Protein AF-A0A6C0FB57-F1 (afdb_monomer)

Mean predicted aligned error: 8.89 Å

Structure (mmCIF, N/CA/C/O backbone):
data_AF-A0A6C0FB57-F1
#
_entry.id   AF-A0A6C0FB57-F1
#
loop_
_atom_site.group_PDB
_atom_site.id
_atom_site.type_symbol
_atom_site.label_atom_id
_atom_site.label_alt_id
_atom_site.label_comp_id
_atom_site.label_asym_id
_atom_site.label_entity_id
_atom_site.label_seq_id
_atom_site.pdbx_PDB_ins_code
_atom_site.Cartn_x
_atom_site.Cartn_y
_atom_site.Cartn_z
_atom_site.occupancy
_atom_site.B_iso_or_equiv
_atom_site.auth_seq_id
_atom_site.auth_comp_id
_atom_site.auth_asym_id
_atom_site.auth_atom_id
_atom_site.pdbx_PDB_model_num
ATOM 1 N N . MET A 1 1 ? -5.724 -1.214 -12.677 1.00 89.06 1 MET A N 1
ATOM 2 C CA . MET A 1 1 ? -4.497 -1.479 -11.887 1.00 89.06 1 MET A CA 1
ATOM 3 C C . MET A 1 1 ? -3.526 -0.330 -12.084 1.00 89.06 1 MET A C 1
ATOM 5 O O . MET A 1 1 ? -3.418 0.169 -13.201 1.00 89.06 1 MET A O 1
ATOM 9 N N . TYR A 1 2 ? -2.833 0.074 -11.024 1.00 88.19 2 TYR A N 1
ATOM 10 C CA . TYR A 1 2 ? -1.940 1.231 -11.022 1.00 88.19 2 TYR A CA 1
ATOM 11 C C . TYR A 1 2 ? -0.638 0.901 -10.302 1.00 88.19 2 TYR A C 1
ATOM 13 O O . TYR A 1 2 ? -0.672 0.287 -9.239 1.00 88.19 2 TYR A O 1
ATOM 21 N N . TYR A 1 3 ? 0.496 1.336 -10.845 1.00 86.25 3 TYR A N 1
ATOM 22 C CA . TYR A 1 3 ? 1.714 1.445 -10.051 1.00 86.25 3 TYR A CA 1
ATOM 23 C C . TYR A 1 3 ? 1.552 2.570 -9.034 1.00 86.25 3 TYR A C 1
ATOM 25 O O . TYR A 1 3 ? 0.962 3.606 -9.342 1.00 86.25 3 TYR A O 1
ATOM 33 N N . ILE A 1 4 ? 2.104 2.367 -7.844 1.00 85.69 4 ILE A N 1
ATOM 34 C CA . ILE A 1 4 ? 2.062 3.338 -6.750 1.00 85.69 4 ILE A CA 1
ATOM 35 C C . ILE A 1 4 ? 3.422 4.026 -6.678 1.00 85.69 4 ILE A C 1
ATOM 37 O O . ILE A 1 4 ? 4.454 3.352 -6.687 1.00 85.69 4 ILE A O 1
ATOM 41 N N . LYS A 1 5 ? 3.432 5.354 -6.613 1.00 85.31 5 LYS A N 1
ATOM 42 C CA . LYS A 1 5 ? 4.642 6.177 -6.639 1.00 85.31 5 LYS A CA 1
ATOM 43 C C . LYS A 1 5 ? 4.561 7.286 -5.600 1.00 85.31 5 LYS A C 1
ATOM 45 O O . LYS A 1 5 ? 3.495 7.826 -5.372 1.00 85.31 5 LYS A O 1
ATOM 50 N N . ILE A 1 6 ? 5.669 7.639 -4.966 1.00 83.56 6 ILE A N 1
ATOM 51 C CA . ILE A 1 6 ? 5.771 8.816 -4.107 1.00 83.56 6 ILE A CA 1
ATOM 52 C C . ILE A 1 6 ? 5.757 10.060 -4.995 1.00 83.56 6 ILE A C 1
ATOM 54 O O . ILE A 1 6 ? 6.665 10.225 -5.817 1.00 83.56 6 ILE A O 1
ATOM 58 N N . LYS A 1 7 ? 4.757 10.923 -4.790 1.00 83.94 7 LYS A N 1
ATOM 59 C CA . LYS A 1 7 ? 4.448 12.072 -5.651 1.00 83.94 7 LYS A CA 1
ATOM 60 C C . LYS A 1 7 ? 5.666 12.947 -5.967 1.00 83.94 7 LYS A C 1
ATOM 62 O O . LYS A 1 7 ? 6.011 13.134 -7.129 1.00 83.94 7 LYS A O 1
ATOM 67 N N . ASP A 1 8 ? 6.412 13.356 -4.942 1.00 82.31 8 ASP A N 1
ATOM 68 C CA . ASP A 1 8 ? 7.493 14.342 -5.115 1.00 82.31 8 ASP A CA 1
ATOM 69 C C . ASP A 1 8 ? 8.890 13.748 -5.338 1.00 82.31 8 ASP A C 1
ATOM 71 O O . ASP A 1 8 ? 9.848 14.486 -5.559 1.00 82.31 8 ASP A O 1
ATOM 75 N N . LYS A 1 9 ? 9.057 12.424 -5.233 1.00 76.19 9 LYS A N 1
ATOM 76 C CA . LYS A 1 9 ? 10.400 11.806 -5.194 1.00 76.19 9 LYS A CA 1
ATOM 77 C C . LYS A 1 9 ? 10.743 10.954 -6.411 1.00 76.19 9 LYS A C 1
ATOM 79 O O . LYS A 1 9 ? 11.855 10.448 -6.506 1.00 76.19 9 LYS A O 1
ATOM 84 N N . ASP A 1 10 ? 9.798 10.768 -7.323 1.00 73.31 10 ASP A N 1
ATOM 85 C CA . 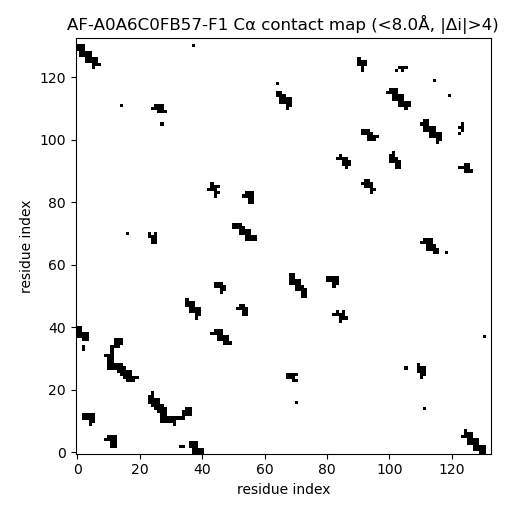ASP A 1 10 ? 9.928 9.825 -8.436 1.00 73.31 10 ASP A CA 1
ATOM 86 C C . ASP A 1 10 ? 10.169 8.360 -8.001 1.00 73.31 10 ASP A C 1
ATOM 88 O O . ASP A 1 10 ? 10.751 7.565 -8.732 1.00 73.31 10 ASP A O 1
ATOM 92 N N . LEU A 1 11 ? 9.737 7.984 -6.789 1.00 72.12 11 LEU A N 1
ATOM 93 C CA . LEU A 1 11 ? 10.040 6.673 -6.200 1.00 72.12 11 LEU A CA 1
ATOM 94 C C . LEU A 1 11 ? 8.824 5.770 -6.240 1.00 72.12 11 LEU A C 1
ATOM 96 O O . LEU A 1 11 ? 7.810 6.074 -5.619 1.00 72.12 11 LEU A O 1
ATOM 100 N N . TYR A 1 12 ? 8.917 4.636 -6.919 1.00 74.50 12 TYR A N 1
ATOM 101 C CA . TYR A 1 12 ? 7.840 3.656 -6.888 1.00 74.50 12 TYR A CA 1
ATOM 102 C C . TYR A 1 12 ? 7.817 2.890 -5.562 1.00 74.50 12 TYR A C 1
ATOM 104 O O . TYR A 1 12 ? 8.853 2.646 -4.943 1.00 74.50 12 TYR A O 1
ATOM 112 N N . LEU A 1 13 ? 6.630 2.437 -5.162 1.00 74.12 13 LEU A N 1
ATOM 113 C CA . LEU A 1 13 ? 6.478 1.469 -4.089 1.00 74.12 13 LEU A CA 1
ATOM 114 C C . LEU A 1 13 ? 7.152 0.161 -4.516 1.00 74.12 13 LEU A C 1
ATOM 116 O O . LEU A 1 13 ? 6.619 -0.602 -5.325 1.00 74.12 13 LEU A O 1
ATOM 120 N N . ASN A 1 14 ? 8.327 -0.106 -3.958 1.00 67.38 14 ASN A N 1
ATOM 121 C CA . ASN A 1 14 ? 8.829 -1.462 -3.866 1.00 67.38 14 ASN A CA 1
ATOM 122 C C . ASN A 1 14 ? 8.661 -1.950 -2.447 1.00 67.38 14 ASN A C 1
ATOM 124 O O . ASN A 1 14 ? 8.828 -1.195 -1.496 1.00 67.38 14 ASN A O 1
ATOM 128 N N . ILE A 1 15 ? 8.354 -3.225 -2.326 1.00 63.81 15 ILE A N 1
ATOM 129 C CA . ILE A 1 15 ? 8.243 -3.871 -1.041 1.00 63.81 15 ILE A CA 1
ATOM 130 C C . ILE A 1 15 ? 9.073 -5.136 -1.149 1.00 63.81 15 ILE A C 1
ATOM 132 O O . ILE A 1 15 ? 8.659 -6.112 -1.776 1.00 63.81 15 ILE A O 1
ATOM 136 N N . ASN A 1 16 ? 10.277 -5.068 -0.590 1.00 57.75 16 ASN A N 1
ATOM 137 C CA . ASN A 1 16 ? 11.195 -6.195 -0.506 1.00 57.75 16 ASN A CA 1
ATOM 138 C C . ASN A 1 16 ? 11.275 -6.677 0.931 1.00 57.75 16 ASN A C 1
ATOM 140 O O . ASN A 1 16 ? 11.299 -5.869 1.858 1.00 57.75 16 ASN A O 1
ATOM 144 N N . THR A 1 17 ? 11.401 -7.984 1.109 1.00 53.12 17 THR A N 1
ATOM 145 C CA . THR A 1 17 ? 11.789 -8.568 2.387 1.00 53.12 17 THR A CA 1
ATOM 146 C C . THR A 1 17 ? 13.271 -8.302 2.631 1.00 53.12 17 THR A C 1
ATOM 148 O O . THR A 1 17 ? 14.124 -8.913 1.988 1.00 53.12 17 THR A O 1
ATOM 151 N N . LYS A 1 18 ? 13.600 -7.418 3.574 1.00 51.94 18 LYS A N 1
ATOM 152 C CA . LYS A 1 18 ? 14.936 -7.392 4.173 1.00 51.94 18 LYS A CA 1
ATOM 153 C C . LYS A 1 18 ? 14.940 -8.416 5.303 1.00 51.94 18 LYS A C 1
ATOM 155 O O . LYS A 1 18 ? 14.266 -8.212 6.312 1.00 51.94 18 LYS A O 1
ATOM 160 N N . ILE A 1 19 ? 15.656 -9.522 5.112 1.00 48.38 19 ILE A N 1
ATOM 161 C CA . ILE A 1 19 ? 15.950 -10.455 6.200 1.00 48.38 19 ILE A CA 1
ATOM 162 C C . ILE A 1 19 ? 16.990 -9.7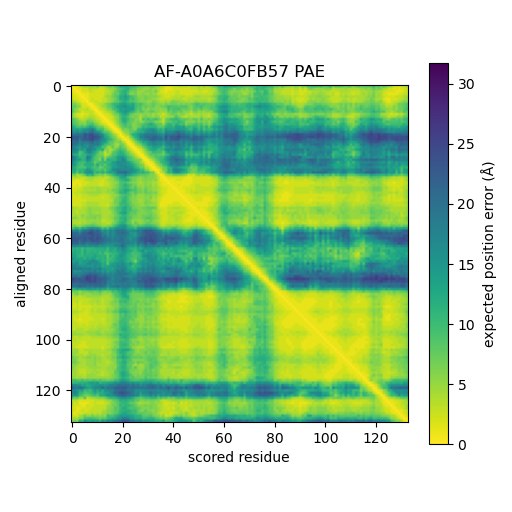60 7.077 1.00 48.38 19 ILE A C 1
ATOM 164 O O . ILE A 1 19 ? 18.118 -9.529 6.652 1.00 48.38 19 ILE A O 1
ATOM 168 N N . ASN A 1 20 ? 16.583 -9.360 8.273 1.00 47.62 20 ASN A N 1
ATOM 169 C CA . ASN A 1 20 ? 17.497 -9.131 9.384 1.00 47.62 20 ASN A CA 1
ATOM 170 C C . ASN A 1 20 ? 17.120 -10.166 10.449 1.00 47.62 20 ASN A C 1
ATOM 172 O O . ASN A 1 20 ? 15.936 -10.496 10.527 1.00 47.62 20 ASN A O 1
ATOM 176 N N . ASP A 1 21 ? 18.074 -10.667 11.237 1.00 41.25 21 ASP A N 1
ATOM 177 C CA . ASP A 1 21 ? 18.026 -11.927 12.019 1.00 41.25 21 ASP A CA 1
ATOM 178 C C . ASP A 1 21 ? 16.808 -12.164 12.946 1.00 41.25 21 ASP A C 1
ATOM 180 O O . ASP A 1 21 ? 16.725 -13.190 13.618 1.00 41.25 21 ASP A O 1
ATOM 184 N N . LYS A 1 22 ? 15.845 -11.238 13.026 1.00 42.69 22 LYS A N 1
ATOM 185 C CA . LYS A 1 22 ? 14.643 -11.348 13.856 1.00 42.69 22 LYS A CA 1
ATOM 186 C C . LYS A 1 22 ? 13.312 -11.029 13.155 1.00 42.69 22 LYS A C 1
ATOM 188 O O . LYS A 1 22 ? 12.296 -11.509 13.644 1.00 42.69 22 LYS 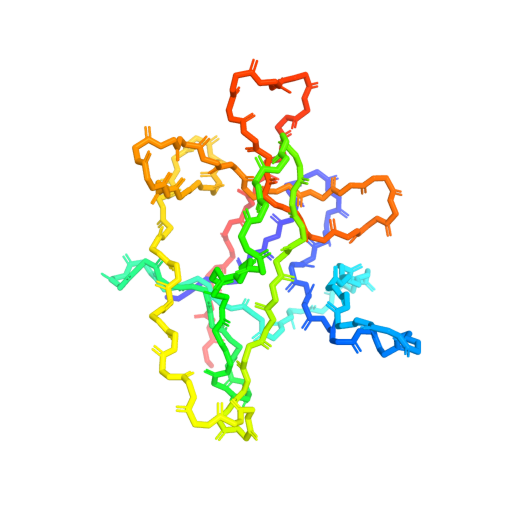A O 1
ATOM 193 N N . PHE A 1 23 ? 13.259 -10.284 12.036 1.00 42.31 23 PHE A N 1
ATOM 194 C CA . PHE A 1 23 ? 11.982 -9.886 11.400 1.00 42.31 23 PHE A CA 1
ATOM 195 C C . PHE A 1 23 ? 12.093 -9.589 9.893 1.00 42.31 23 PHE A C 1
ATOM 197 O O . PHE A 1 23 ? 13.133 -9.151 9.405 1.00 42.31 23 PHE A O 1
ATOM 20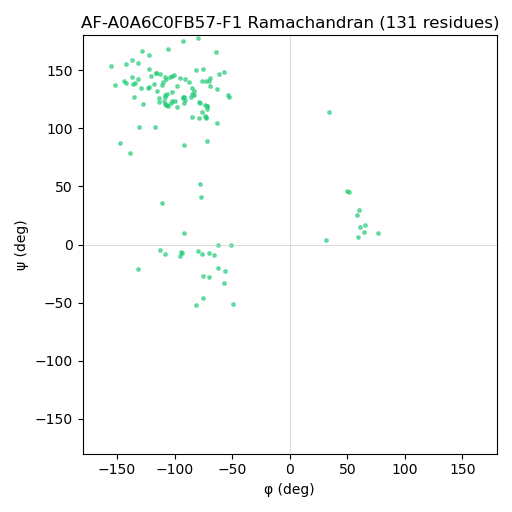4 N N . TYR A 1 24 ? 10.977 -9.758 9.170 1.00 48.19 24 TYR A N 1
ATOM 205 C CA . TYR A 1 24 ? 10.803 -9.275 7.797 1.00 48.19 24 TYR A CA 1
ATOM 206 C C . TYR A 1 24 ? 10.495 -7.772 7.821 1.00 48.19 24 TYR A C 1
ATOM 208 O O . TYR A 1 24 ? 9.398 -7.382 8.220 1.00 48.19 24 TYR A O 1
ATOM 216 N N . CYS A 1 25 ? 11.443 -6.933 7.398 1.00 49.03 25 CYS A N 1
ATOM 217 C CA . CYS A 1 25 ? 11.212 -5.495 7.220 1.00 49.03 25 CYS A CA 1
ATOM 218 C C . CYS A 1 25 ? 10.993 -5.162 5.743 1.00 49.03 25 CYS A C 1
ATOM 220 O O . CYS A 1 25 ? 11.609 -5.779 4.872 1.00 49.03 25 CYS A O 1
ATOM 222 N N . LEU A 1 26 ? 10.130 -4.180 5.477 1.00 59.56 26 LEU A N 1
ATOM 223 C CA . LEU A 1 26 ? 9.729 -3.775 4.133 1.00 59.56 26 LEU A CA 1
ATOM 224 C C . LEU A 1 26 ? 10.327 -2.421 3.785 1.00 59.56 26 LEU A C 1
ATOM 226 O O . LEU A 1 26 ? 10.055 -1.440 4.472 1.00 59.56 26 LEU A O 1
ATOM 230 N N . ASN A 1 27 ? 11.113 -2.371 2.714 1.00 57.84 27 ASN A N 1
ATOM 231 C CA . ASN A 1 27 ? 11.814 -1.163 2.288 1.00 57.84 27 ASN A CA 1
ATOM 232 C C . ASN A 1 27 ? 11.359 -0.706 0.897 1.00 57.84 27 ASN A C 1
ATOM 234 O O . ASN A 1 27 ? 11.253 -1.540 -0.007 1.00 57.84 27 ASN A O 1
ATOM 238 N N . VAL A 1 28 ? 11.185 0.608 0.727 1.00 60.28 28 VAL A N 1
ATOM 239 C CA . VAL A 1 28 ? 11.071 1.266 -0.578 1.00 60.28 28 VAL A CA 1
ATOM 240 C C . VAL A 1 28 ? 12.447 1.309 -1.234 1.00 60.28 28 VAL A C 1
ATOM 242 O O . VAL A 1 28 ? 13.383 1.912 -0.716 1.00 60.28 28 VAL A O 1
ATOM 245 N N . THR A 1 29 ? 12.592 0.696 -2.406 1.00 52.84 29 THR A N 1
ATOM 246 C CA . THR A 1 29 ? 13.812 0.869 -3.206 1.00 52.84 29 THR A CA 1
ATOM 247 C C . THR A 1 29 ? 13.674 2.035 -4.167 1.00 52.84 29 THR A C 1
ATOM 249 O O . THR A 1 29 ? 12.631 2.221 -4.786 1.00 52.84 29 THR A O 1
ATOM 252 N N . LEU A 1 30 ? 14.769 2.770 -4.345 1.00 52.75 30 LEU A N 1
ATOM 253 C CA . LEU A 1 30 ? 14.891 3.795 -5.371 1.00 52.75 30 LEU A CA 1
ATOM 254 C C . LEU A 1 30 ? 15.052 3.103 -6.731 1.00 52.75 30 LEU A C 1
ATOM 256 O O . LEU A 1 30 ? 16.079 2.479 -6.992 1.00 52.75 30 LEU A O 1
ATOM 260 N N . SER A 1 31 ? 14.048 3.194 -7.597 1.00 57.34 31 SER A N 1
ATOM 261 C CA . SER A 1 31 ? 14.174 2.776 -8.993 1.00 57.34 31 SER A CA 1
ATOM 262 C C . SER A 1 31 ? 13.404 3.722 -9.892 1.00 57.34 31 SER A C 1
ATOM 264 O O . SER A 1 31 ? 12.279 4.100 -9.583 1.00 57.34 31 SER A O 1
ATOM 266 N N . LYS A 1 32 ? 14.003 4.042 -11.039 1.00 54.97 32 LYS A N 1
ATOM 267 C CA . LYS A 1 32 ? 13.343 4.754 -12.141 1.00 54.97 32 LYS A CA 1
ATOM 268 C C . LYS A 1 32 ? 12.467 3.829 -12.997 1.00 54.97 32 LYS A C 1
ATOM 270 O O . LYS A 1 32 ? 11.793 4.294 -13.910 1.00 54.97 32 LYS A O 1
ATOM 275 N N . LEU A 1 33 ? 12.499 2.519 -12.737 1.00 59.28 33 LEU A N 1
ATOM 276 C CA . LEU A 1 33 ? 11.722 1.517 -13.463 1.00 59.28 33 LEU A CA 1
ATOM 277 C C . LEU A 1 33 ? 10.413 1.193 -12.727 1.00 59.28 33 LEU A C 1
ATOM 279 O O . LEU A 1 33 ? 10.432 1.098 -11.497 1.00 59.28 33 LEU A O 1
ATOM 283 N N . PRO A 1 34 ? 9.305 0.959 -13.461 1.00 58.38 34 PRO A N 1
ATOM 284 C CA . PRO A 1 34 ? 8.036 0.539 -12.874 1.00 58.38 34 PRO A CA 1
ATOM 285 C C . PRO A 1 34 ? 8.219 -0.692 -11.975 1.00 58.38 34 PRO A C 1
ATOM 287 O O . PRO A 1 34 ? 8.812 -1.693 -12.384 1.00 58.38 34 PRO A O 1
ATOM 290 N N . HIS A 1 35 ? 7.743 -0.609 -10.732 1.00 70.50 35 HIS A N 1
ATOM 291 C CA . HIS A 1 35 ? 7.984 -1.633 -9.711 1.00 70.50 35 HIS A CA 1
ATOM 292 C C . HIS A 1 35 ? 6.906 -2.712 -9.629 1.00 70.50 35 HIS A C 1
ATOM 294 O O . HIS A 1 35 ? 5.894 -2.691 -10.312 1.00 70.50 35 HIS A O 1
ATOM 300 N N . LEU A 1 36 ? 7.153 -3.711 -8.784 1.00 74.12 36 LEU A N 1
ATOM 301 C CA . LEU A 1 36 ? 6.397 -4.958 -8.747 1.00 74.12 36 LEU A CA 1
ATOM 302 C C . LEU A 1 36 ? 5.017 -4.857 -8.083 1.00 74.12 36 LEU A C 1
ATOM 304 O O . LEU A 1 36 ? 4.247 -5.812 -8.161 1.00 74.12 36 LEU A O 1
ATOM 308 N N . TRP A 1 37 ? 4.690 -3.723 -7.463 1.00 81.62 37 TRP A N 1
ATOM 309 C CA . TRP A 1 37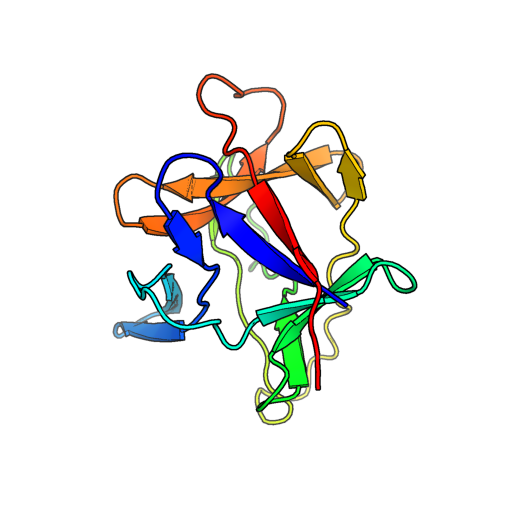 ? 3.493 -3.547 -6.644 1.00 81.62 37 TRP A CA 1
ATOM 310 C C . TRP A 1 37 ? 2.435 -2.693 -7.333 1.00 81.62 37 TRP A C 1
ATOM 312 O O . TRP A 1 37 ? 2.708 -1.592 -7.813 1.00 81.62 37 TRP A O 1
ATOM 322 N N . LEU A 1 38 ? 1.214 -3.223 -7.360 1.00 87.25 38 LEU A N 1
ATOM 323 C CA . LEU A 1 38 ? 0.063 -2.645 -8.034 1.00 87.25 38 LEU A CA 1
ATOM 324 C C . LEU A 1 38 ? -1.071 -2.410 -7.040 1.00 87.25 38 LEU A C 1
ATOM 326 O O . LEU A 1 38 ? -1.407 -3.307 -6.269 1.00 87.25 38 LEU A O 1
ATOM 330 N N . TYR A 1 39 ? -1.701 -1.242 -7.115 1.00 90.56 39 TYR A N 1
ATOM 331 C CA . TYR A 1 39 ? -3.022 -1.005 -6.545 1.00 90.56 39 TYR A CA 1
ATOM 332 C C . TYR A 1 39 ? -4.096 -1.435 -7.544 1.00 90.56 39 TYR A C 1
ATOM 334 O O . TYR A 1 39 ? -4.101 -1.000 -8.706 1.00 90.56 39 TYR A O 1
ATOM 342 N N . ASN A 1 40 ? -5.019 -2.281 -7.102 1.00 91.44 40 ASN A N 1
ATOM 343 C CA . ASN A 1 40 ? -6.242 -2.558 -7.832 1.00 91.44 40 ASN A CA 1
ATOM 344 C C . ASN A 1 40 ? -7.387 -1.729 -7.229 1.00 91.44 40 ASN A C 1
ATOM 346 O O . ASN A 1 40 ? -7.654 -1.776 -6.036 1.00 91.44 40 ASN A O 1
ATOM 350 N N . GLN A 1 41 ? -8.026 -0.921 -8.073 1.00 89.12 41 GLN A N 1
ATOM 351 C CA . GLN A 1 41 ? -9.076 0.004 -7.658 1.00 89.12 41 GLN A CA 1
ATOM 352 C C . GLN A 1 41 ? -10.402 -0.714 -7.379 1.00 89.12 41 GLN A C 1
ATOM 354 O O . GLN A 1 41 ? -11.178 -0.235 -6.557 1.00 89.12 41 GLN A O 1
ATOM 359 N N . ASP A 1 42 ? -10.639 -1.862 -8.021 1.00 90.88 42 ASP A N 1
ATOM 360 C CA . ASP A 1 42 ? -11.900 -2.597 -7.898 1.00 90.88 42 ASP A CA 1
ATOM 361 C C . ASP A 1 42 ? -11.986 -3.336 -6.557 1.00 90.88 42 ASP A C 1
ATOM 363 O O . ASP A 1 42 ? -12.997 -3.266 -5.862 1.00 90.88 42 ASP A O 1
ATOM 367 N N . ASP A 1 43 ? -10.906 -4.020 -6.168 1.00 91.25 43 ASP A N 1
ATOM 368 C CA . ASP A 1 43 ? -10.824 -4.762 -4.902 1.00 91.25 43 ASP A CA 1
ATOM 369 C C . ASP A 1 43 ? -10.175 -3.956 -3.766 1.00 91.25 43 ASP A C 1
ATOM 371 O O . ASP A 1 43 ? -10.240 -4.376 -2.610 1.00 91.25 43 ASP A O 1
ATOM 375 N N . LYS A 1 44 ? -9.580 -2.795 -4.083 1.00 93.19 44 LYS A N 1
ATOM 376 C CA . LYS A 1 44 ? -8.845 -1.928 -3.155 1.00 93.19 44 LYS A CA 1
ATOM 377 C C . LYS A 1 44 ? -7.635 -2.606 -2.497 1.00 93.19 44 LYS A C 1
ATOM 379 O O . LYS A 1 44 ? -7.266 -2.269 -1.371 1.00 93.19 44 LYS A O 1
ATOM 384 N N . ILE A 1 45 ? -6.996 -3.558 -3.176 1.00 90.00 45 ILE A N 1
ATOM 385 C CA . ILE A 1 45 ? -5.865 -4.334 -2.652 1.00 90.00 45 ILE A CA 1
ATOM 386 C C . ILE A 1 45 ? -4.559 -3.909 -3.329 1.00 90.00 45 ILE A C 1
ATOM 388 O O . ILE A 1 45 ? -4.496 -3.664 -4.536 1.00 90.00 45 ILE A O 1
ATOM 392 N N . ILE A 1 46 ? -3.479 -3.881 -2.543 1.00 87.75 46 ILE A N 1
ATOM 393 C CA . ILE A 1 46 ? -2.112 -3.715 -3.045 1.00 87.75 46 ILE A CA 1
ATOM 394 C C . ILE A 1 46 ? -1.444 -5.090 -3.161 1.00 87.75 46 ILE A C 1
ATOM 396 O O . ILE A 1 46 ? -1.280 -5.798 -2.161 1.00 87.75 46 ILE A O 1
ATOM 400 N N . THR A 1 47 ? -1.063 -5.463 -4.385 1.00 84.88 47 THR A N 1
ATOM 401 C CA . THR A 1 47 ? -0.566 -6.803 -4.734 1.00 84.88 47 THR A CA 1
ATOM 402 C C . THR A 1 47 ? 0.724 -6.732 -5.546 1.00 84.88 47 THR A C 1
ATOM 404 O O . THR A 1 47 ? 0.873 -5.883 -6.424 1.00 84.88 47 THR A O 1
ATOM 407 N N . ASN A 1 48 ? 1.643 -7.661 -5.300 1.00 81.94 48 ASN A N 1
ATOM 408 C CA . ASN A 1 48 ? 2.810 -7.887 -6.136 1.00 81.94 48 ASN A CA 1
ATOM 409 C C . ASN A 1 48 ? 2.415 -8.683 -7.387 1.00 81.94 48 ASN A C 1
ATOM 411 O O . ASN A 1 48 ? 1.904 -9.799 -7.283 1.00 81.94 48 ASN A O 1
ATOM 415 N N . TYR A 1 49 ? 2.650 -8.150 -8.586 1.00 79.12 49 TYR A N 1
ATOM 416 C CA . TYR A 1 49 ? 2.168 -8.803 -9.807 1.00 79.12 49 TYR A CA 1
ATOM 417 C C . TYR A 1 49 ? 2.910 -10.108 -10.140 1.00 79.12 49 TYR A C 1
ATOM 419 O O . TYR A 1 49 ? 2.302 -10.987 -10.764 1.00 79.12 49 TYR A O 1
ATOM 427 N N . GLN A 1 50 ? 4.177 -10.237 -9.716 1.00 78.31 50 GLN A N 1
ATOM 428 C CA . GLN A 1 50 ? 5.021 -11.412 -9.955 1.00 78.31 50 GLN A CA 1
ATOM 429 C C . GLN A 1 50 ? 4.727 -12.523 -8.950 1.00 78.31 50 GLN A C 1
ATOM 431 O O . GLN A 1 50 ? 4.450 -13.648 -9.349 1.00 78.31 50 GLN A O 1
ATOM 436 N N . THR A 1 51 ? 4.757 -12.204 -7.655 1.00 73.25 51 THR A N 1
ATOM 437 C CA . THR A 1 51 ? 4.652 -13.207 -6.583 1.00 73.25 51 THR A CA 1
ATOM 438 C C . THR A 1 51 ? 3.234 -13.419 -6.074 1.00 73.25 51 THR A C 1
ATOM 440 O O . THR A 1 51 ? 3.032 -14.272 -5.220 1.00 73.25 51 THR A O 1
ATOM 443 N N . LYS A 1 52 ? 2.268 -12.604 -6.524 1.00 76.75 52 LYS A N 1
ATOM 444 C CA . LYS A 1 52 ? 0.890 -12.537 -5.997 1.00 76.75 52 LYS A CA 1
ATOM 445 C C . LYS A 1 52 ? 0.789 -12.185 -4.510 1.00 76.75 52 LYS A C 1
ATOM 447 O O . LYS A 1 52 ? -0.316 -12.148 -3.973 1.00 76.75 52 LYS A O 1
ATOM 452 N N . GLY A 1 53 ? 1.912 -11.840 -3.875 1.00 76.06 53 GLY A N 1
ATOM 453 C CA . GLY A 1 53 ? 1.957 -11.417 -2.483 1.00 76.06 53 GLY A CA 1
ATOM 454 C C . GLY A 1 53 ? 1.147 -10.147 -2.254 1.00 76.06 53 GLY A C 1
ATOM 455 O O . GLY A 1 53 ? 1.064 -9.283 -3.127 1.00 76.06 53 GLY A O 1
ATOM 456 N N . LYS A 1 54 ? 0.539 -10.029 -1.078 1.00 80.50 54 LYS A N 1
ATOM 457 C CA . LYS A 1 54 ? -0.372 -8.927 -0.744 1.00 80.50 54 LYS A CA 1
ATOM 458 C C . LYS A 1 54 ? 0.126 -8.186 0.481 1.00 80.50 54 LYS A C 1
ATOM 460 O O . LYS A 1 54 ? 0.754 -8.777 1.361 1.00 80.50 54 LYS A O 1
ATOM 465 N N . ILE A 1 55 ? -0.191 -6.897 0.554 1.00 77.56 55 ILE A N 1
ATOM 466 C CA . ILE A 1 55 ? -0.013 -6.153 1.796 1.00 77.56 55 ILE A CA 1
ATOM 467 C C . ILE A 1 55 ? -1.073 -6.618 2.802 1.00 77.56 55 ILE A C 1
ATOM 469 O O . ILE A 1 55 ? -2.276 -6.471 2.571 1.00 77.56 55 ILE A O 1
ATOM 473 N N . ILE A 1 56 ? -0.615 -7.163 3.925 1.00 74.75 56 ILE A N 1
ATOM 474 C CA . ILE A 1 56 ? -1.464 -7.643 5.015 1.00 74.75 56 ILE A CA 1
ATOM 475 C C . ILE A 1 56 ? -1.115 -6.942 6.330 1.00 74.75 56 ILE A C 1
ATOM 477 O O . ILE A 1 56 ? -0.038 -6.367 6.501 1.00 74.75 56 ILE A O 1
ATOM 481 N N . HIS A 1 57 ? -2.035 -7.029 7.285 1.00 63.25 57 HIS A N 1
ATOM 482 C CA . HIS A 1 57 ? -1.780 -6.644 8.665 1.00 63.25 57 HIS A CA 1
ATOM 483 C C . HIS A 1 57 ? -1.089 -7.797 9.401 1.00 63.25 57 HIS A C 1
ATOM 485 O O . HIS A 1 57 ? -1.587 -8.920 9.376 1.00 63.25 57 HIS A O 1
ATOM 491 N N . LYS A 1 58 ? 0.001 -7.530 10.130 1.00 61.69 58 LYS A N 1
ATOM 492 C CA . LYS A 1 58 ? 0.459 -8.424 11.200 1.00 61.69 58 LYS A CA 1
ATOM 493 C C . LYS A 1 58 ? 0.699 -7.651 12.491 1.00 61.69 58 LYS A C 1
ATOM 495 O O . LYS A 1 58 ? 1.390 -6.640 12.475 1.00 61.69 58 LYS A O 1
ATOM 500 N N . TYR A 1 59 ? 0.218 -8.209 13.600 1.00 52.84 59 TYR A N 1
ATOM 501 C CA . TYR A 1 59 ? 0.796 -7.961 14.913 1.00 52.84 59 TYR A CA 1
ATOM 502 C C . TYR A 1 59 ? 0.774 -9.187 15.811 1.00 52.84 59 TYR A C 1
ATOM 504 O O . TYR A 1 59 ? -0.223 -9.895 15.899 1.00 52.84 59 TYR A O 1
ATOM 512 N N . HIS A 1 60 ? 1.861 -9.358 16.564 1.00 43.41 60 HIS A N 1
ATOM 513 C CA . HIS A 1 60 ? 1.896 -10.143 17.798 1.00 43.41 60 HIS A CA 1
ATOM 514 C C . HIS A 1 60 ? 1.272 -9.337 18.963 1.00 43.41 60 HIS A C 1
ATOM 516 O O . HIS A 1 60 ? 1.909 -9.138 19.990 1.00 43.41 60 HIS A O 1
ATOM 522 N N . GLY A 1 61 ? 0.054 -8.806 18.790 1.00 36.16 61 GLY A N 1
ATOM 523 C CA . GLY A 1 61 ? -0.731 -8.195 19.878 1.00 36.16 61 GLY A CA 1
ATOM 524 C C . GLY A 1 61 ? -0.352 -6.781 20.359 1.00 36.16 61 GLY A C 1
ATOM 525 O O . GLY A 1 61 ? -0.909 -6.334 21.355 1.00 36.16 61 GLY A O 1
ATOM 526 N N . TRP A 1 62 ? 0.537 -6.049 19.683 1.00 44.19 62 TRP A N 1
ATOM 527 C CA . TRP A 1 62 ? 0.869 -4.650 20.018 1.00 44.19 62 TRP A CA 1
ATOM 528 C C . TRP A 1 62 ? 0.377 -3.718 18.897 1.00 44.19 62 TRP A C 1
ATOM 530 O O . TRP A 1 62 ? 0.350 -4.146 17.768 1.00 44.19 62 TRP A O 1
ATOM 540 N N . LEU A 1 63 ? -0.068 -2.482 19.118 1.00 60.62 63 LEU A N 1
ATOM 541 C CA . LEU A 1 63 ? -0.368 -1.545 18.008 1.00 60.62 63 LEU A CA 1
ATOM 542 C C . LEU A 1 63 ? 0.134 -0.138 18.386 1.00 60.62 63 LEU A C 1
ATOM 544 O O . LEU A 1 63 ? -0.652 0.693 18.839 1.00 60.62 63 LEU A O 1
ATOM 548 N N . PRO A 1 64 ? 1.447 0.130 18.268 1.00 61.31 64 PRO A N 1
ATOM 549 C CA . PRO A 1 64 ? 2.035 1.453 18.433 1.00 61.31 64 PRO A CA 1
ATOM 550 C C . PRO A 1 64 ? 1.537 2.435 17.366 1.00 61.31 64 PRO A C 1
ATOM 552 O O . PRO A 1 64 ? 1.011 2.062 16.315 1.00 61.31 64 PRO A O 1
ATOM 555 N N . GLU A 1 65 ? 1.774 3.721 17.614 1.00 66.38 65 GLU A N 1
ATOM 556 C CA . GLU A 1 65 ? 1.412 4.830 16.721 1.00 66.38 65 GLU A CA 1
ATOM 557 C C . GLU A 1 65 ? 2.002 4.707 15.303 1.00 66.38 65 GLU A C 1
ATOM 559 O O . GLU A 1 65 ? 1.475 5.293 14.354 1.00 66.38 65 GLU A O 1
ATOM 564 N N . THR A 1 66 ? 3.088 3.939 15.169 1.00 59.97 66 THR A N 1
ATOM 565 C CA . THR A 1 66 ? 3.785 3.626 13.919 1.00 59.97 66 THR A CA 1
ATOM 566 C C . THR A 1 66 ? 4.115 2.140 13.871 1.00 59.97 66 THR A C 1
ATOM 568 O O . THR A 1 66 ? 4.727 1.622 14.799 1.00 59.97 66 THR A O 1
ATOM 571 N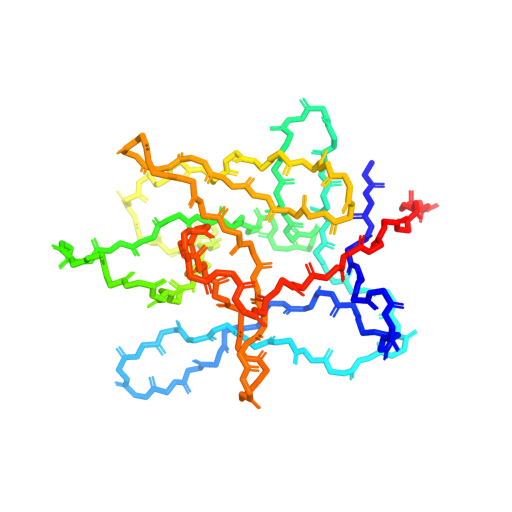 N . SER A 1 67 ? 3.732 1.456 12.795 1.00 59.75 67 SER A N 1
ATOM 572 C CA . SER A 1 67 ? 3.843 -0.001 12.686 1.00 59.75 67 SER A CA 1
ATOM 573 C C . SER A 1 67 ? 4.427 -0.446 11.353 1.00 59.75 67 SER A C 1
ATOM 575 O O . SER A 1 67 ? 4.045 0.085 10.315 1.00 59.75 67 SER A O 1
ATOM 577 N N . ASN A 1 68 ? 5.302 -1.452 11.361 1.00 64.81 68 ASN A N 1
ATOM 578 C CA . ASN A 1 68 ? 5.799 -2.060 10.125 1.00 64.81 68 ASN A CA 1
ATOM 579 C C . ASN A 1 68 ? 4.705 -2.909 9.470 1.00 64.81 68 ASN A C 1
ATOM 581 O O . ASN A 1 68 ? 3.971 -3.629 10.147 1.00 64.81 68 ASN A O 1
ATOM 585 N N . ILE A 1 69 ? 4.624 -2.851 8.144 1.00 65.38 69 ILE A N 1
ATOM 586 C CA . ILE A 1 69 ? 3.790 -3.764 7.359 1.00 65.38 69 ILE A CA 1
ATOM 587 C C . ILE A 1 69 ? 4.564 -5.080 7.166 1.00 65.38 69 ILE A C 1
ATOM 589 O O . ILE A 1 69 ? 5.793 -5.070 7.140 1.00 65.38 69 ILE A O 1
ATOM 593 N N . ILE A 1 70 ? 3.873 -6.218 7.048 1.00 61.53 70 ILE A N 1
ATOM 594 C CA . ILE A 1 70 ? 4.489 -7.514 6.713 1.00 61.53 70 ILE A CA 1
ATOM 595 C C . ILE A 1 70 ? 3.950 -7.996 5.364 1.00 61.53 70 ILE A C 1
ATOM 597 O O . ILE A 1 70 ? 2.814 -7.708 4.993 1.00 61.53 70 ILE A O 1
ATOM 601 N N . LEU A 1 71 ? 4.796 -8.703 4.615 1.00 56.16 71 LEU A N 1
ATOM 602 C CA . LEU A 1 71 ? 4.427 -9.369 3.373 1.00 56.16 71 LEU A CA 1
ATOM 603 C C . LEU A 1 71 ? 4.146 -10.843 3.626 1.00 56.16 71 LEU A C 1
ATOM 605 O O . LEU A 1 71 ? 4.938 -11.509 4.290 1.00 56.16 71 LEU A O 1
ATOM 609 N N . LEU A 1 72 ? 3.074 -11.349 3.024 1.00 58.72 72 LEU A N 1
ATOM 610 C CA . LEU A 1 72 ? 2.916 -12.780 2.792 1.00 58.72 72 LEU A CA 1
ATOM 611 C C . LEU A 1 72 ? 3.006 -13.064 1.302 1.00 58.72 72 LEU A C 1
ATOM 613 O O . LEU A 1 72 ? 2.438 -12.344 0.475 1.00 58.72 72 LEU A O 1
ATOM 617 N N . ASN A 1 73 ? 3.731 -14.128 0.992 1.00 52.97 73 ASN A N 1
ATOM 618 C CA . ASN A 1 73 ? 3.655 -14.843 -0.271 1.00 52.97 73 ASN A CA 1
ATOM 619 C C . ASN A 1 73 ? 2.903 -16.161 -0.033 1.00 52.97 73 ASN A C 1
ATOM 621 O O . ASN A 1 73 ? 2.718 -16.571 1.111 1.00 52.97 73 ASN A O 1
ATOM 625 N N . ASP A 1 74 ? 2.521 -16.859 -1.098 1.00 48.19 74 ASP A N 1
ATOM 626 C CA . ASP A 1 74 ? 1.761 -18.119 -1.015 1.00 48.19 74 ASP A CA 1
ATOM 627 C C . ASP A 1 74 ? 2.509 -19.262 -0.276 1.00 48.19 74 ASP A C 1
ATOM 629 O O . ASP A 1 74 ? 1.986 -20.360 -0.124 1.00 48.19 74 ASP A O 1
ATOM 633 N N . ILE A 1 75 ? 3.737 -19.008 0.192 1.00 48.22 75 ILE A N 1
ATOM 634 C CA . ILE A 1 75 ? 4.663 -19.959 0.821 1.00 48.22 75 ILE A CA 1
ATOM 635 C C . ILE A 1 75 ? 4.803 -19.705 2.337 1.00 48.22 75 ILE A C 1
ATOM 637 O O . ILE A 1 75 ? 5.427 -20.488 3.050 1.00 48.22 75 ILE A O 1
ATOM 641 N N . THR A 1 76 ? 4.249 -18.609 2.870 1.00 53.00 76 THR A N 1
ATOM 642 C CA . THR A 1 76 ? 4.397 -18.250 4.290 1.00 53.00 76 THR A CA 1
ATOM 643 C C . THR A 1 76 ? 3.246 -18.825 5.128 1.00 53.00 76 THR A C 1
ATOM 645 O O . THR A 1 76 ? 2.255 -18.150 5.366 1.00 53.00 76 THR A O 1
ATOM 648 N N . PHE A 1 77 ? 3.425 -20.089 5.547 1.00 42.28 77 PHE A N 1
ATOM 649 C CA . PHE A 1 77 ? 2.790 -20.842 6.653 1.00 42.28 77 PHE A CA 1
ATOM 650 C C . PHE A 1 77 ? 1.316 -20.557 6.987 1.00 42.28 77 PHE A C 1
ATOM 652 O O . PHE A 1 77 ? 1.054 -19.500 7.546 1.00 42.28 77 PHE A O 1
ATOM 659 N N . ASP A 1 78 ? 0.430 -21.550 6.766 1.00 45.22 78 ASP A N 1
ATOM 660 C CA . ASP A 1 78 ? -0.839 -21.961 7.440 1.00 45.22 78 ASP A CA 1
ATOM 661 C C . ASP A 1 78 ? -1.778 -20.938 8.121 1.00 45.22 78 ASP A C 1
ATOM 663 O O . ASP A 1 78 ? -2.804 -21.305 8.695 1.00 45.22 78 ASP A O 1
ATOM 667 N N . ILE A 1 79 ? -1.496 -19.645 8.051 1.00 52.09 79 ILE A N 1
ATOM 668 C CA . ILE A 1 79 ? -2.238 -18.583 8.703 1.00 52.09 79 ILE A CA 1
ATOM 669 C C . ILE A 1 79 ? -2.804 -17.709 7.595 1.00 52.09 79 ILE A C 1
ATOM 671 O O . ILE A 1 79 ? -2.123 -16.8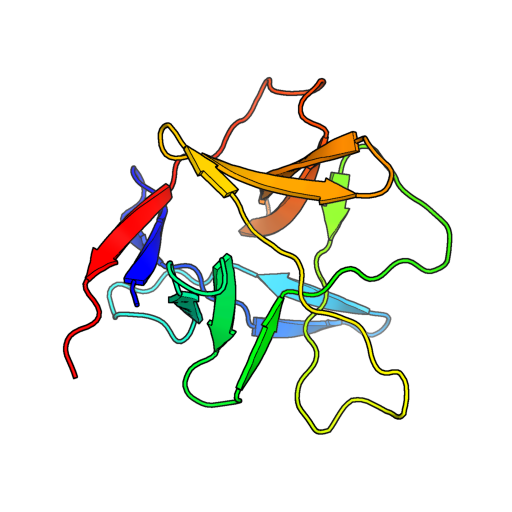85 6.984 1.00 52.09 79 ILE A O 1
ATOM 675 N N . TYR A 1 80 ? -4.088 -17.917 7.322 1.00 53.84 80 TYR A N 1
ATOM 676 C CA . TYR A 1 80 ? -4.830 -17.158 6.328 1.00 53.84 80 TYR A CA 1
ATOM 677 C C . TYR A 1 80 ? -5.086 -15.735 6.837 1.00 53.84 80 TYR A C 1
ATOM 679 O O . TYR A 1 80 ? -6.101 -15.447 7.475 1.00 53.84 80 TYR A O 1
ATOM 687 N N . PHE A 1 81 ? -4.158 -14.822 6.571 1.00 65.19 81 PHE A N 1
ATOM 688 C CA . PHE A 1 81 ? -4.376 -13.405 6.831 1.00 65.19 81 PHE A CA 1
ATOM 689 C C . PHE A 1 81 ? -5.102 -12.757 5.650 1.00 65.19 81 PHE A C 1
ATOM 691 O O . PHE A 1 81 ? -4.693 -12.879 4.493 1.00 65.19 81 PHE A O 1
ATOM 698 N N . LYS A 1 82 ? -6.190 -12.037 5.941 1.00 74.44 82 LYS A N 1
ATOM 699 C CA . LYS A 1 82 ? -6.904 -11.258 4.925 1.00 74.44 82 LYS A CA 1
ATOM 700 C C . LYS A 1 82 ? -6.057 -10.045 4.496 1.00 74.44 82 LYS A C 1
ATOM 702 O O . LYS A 1 82 ? -5.447 -9.407 5.358 1.00 74.44 82 LYS A O 1
ATOM 707 N N . PRO A 1 83 ? -6.037 -9.699 3.195 1.00 80.25 83 PRO A N 1
ATOM 708 C CA . PRO A 1 83 ? -5.410 -8.473 2.705 1.00 80.25 83 PRO A CA 1
ATOM 709 C C . PRO A 1 83 ? -5.987 -7.233 3.379 1.00 80.25 83 PRO A C 1
ATOM 711 O O . PRO A 1 83 ? -7.176 -7.196 3.702 1.00 80.25 83 PRO A O 1
ATOM 714 N N . LEU A 1 84 ? -5.151 -6.209 3.548 1.00 85.50 84 LEU A N 1
ATOM 715 C CA . LEU A 1 84 ? -5.645 -4.891 3.926 1.00 85.50 84 LEU A CA 1
ATOM 716 C C . LEU A 1 84 ? -6.438 -4.289 2.764 1.00 85.50 84 LEU A C 1
ATOM 718 O O . LEU A 1 84 ? -6.008 -4.354 1.611 1.00 85.50 84 LEU A O 1
ATOM 722 N N . ILE A 1 85 ? -7.584 -3.699 3.097 1.00 90.50 85 ILE A N 1
ATOM 723 C CA . ILE A 1 85 ? -8.405 -2.926 2.166 1.00 90.50 85 ILE A CA 1
ATOM 724 C C . ILE A 1 85 ? -7.972 -1.468 2.260 1.00 90.50 85 ILE A C 1
ATOM 726 O O . ILE A 1 85 ? -7.918 -0.905 3.358 1.00 90.50 85 ILE A O 1
ATOM 730 N N . TRP A 1 86 ? -7.647 -0.881 1.113 1.00 91.88 86 TRP A N 1
ATOM 731 C CA . TRP A 1 86 ? -7.049 0.442 1.015 1.00 91.88 86 TRP A CA 1
ATOM 732 C C . TRP A 1 86 ? -7.981 1.449 0.352 1.00 91.88 86 TRP A C 1
ATOM 734 O O . TRP A 1 86 ? -8.360 1.310 -0.812 1.00 91.88 86 TRP A O 1
ATOM 744 N N . ASP A 1 87 ? -8.271 2.526 1.066 1.00 93.75 87 ASP A N 1
ATOM 745 C CA . ASP A 1 87 ? -8.935 3.694 0.514 1.00 93.75 87 ASP A CA 1
ATOM 746 C C . ASP A 1 87 ? -7.900 4.711 0.046 1.00 93.75 87 ASP A C 1
ATOM 748 O O . ASP A 1 87 ? -7.009 5.112 0.801 1.00 93.75 87 ASP A O 1
ATOM 752 N N . TYR A 1 88 ? -8.046 5.130 -1.209 1.00 91.75 88 TYR A N 1
ATOM 753 C CA . TYR A 1 88 ? -7.258 6.193 -1.810 1.00 91.75 88 TYR A CA 1
ATOM 754 C C . TYR A 1 88 ? -8.108 7.454 -1.956 1.00 91.75 88 TYR A C 1
ATOM 756 O O . TYR A 1 88 ? -9.136 7.440 -2.638 1.00 91.75 88 TYR A O 1
ATOM 764 N N . LYS A 1 89 ? -7.683 8.542 -1.315 1.00 90.56 89 LYS A N 1
ATOM 765 C CA . LYS A 1 89 ? -8.336 9.851 -1.405 1.00 90.56 89 LYS A CA 1
ATOM 766 C C . LYS A 1 89 ? -7.301 10.949 -1.191 1.00 90.56 89 LYS A C 1
ATOM 768 O O . LYS A 1 89 ? -6.469 10.817 -0.304 1.00 90.56 89 LYS A O 1
ATOM 773 N N . ASP A 1 90 ? -7.360 12.013 -1.992 1.00 89.75 90 ASP A N 1
ATOM 774 C CA . ASP A 1 90 ? -6.491 13.192 -1.860 1.00 89.75 90 ASP A CA 1
ATOM 775 C C . ASP A 1 90 ? -4.993 12.830 -1.797 1.00 8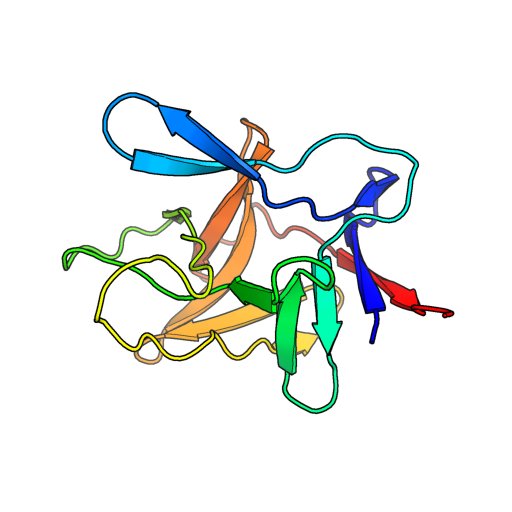9.75 90 ASP A C 1
ATOM 777 O O . ASP A 1 90 ? -4.259 13.318 -0.947 1.00 89.75 90 ASP A O 1
ATOM 781 N N . PHE A 1 91 ? -4.543 11.930 -2.682 1.00 90.31 91 PHE A N 1
ATOM 782 C CA . PHE A 1 91 ? -3.169 11.395 -2.727 1.00 90.31 91 PHE A CA 1
ATOM 783 C C . PHE A 1 91 ? -2.748 10.562 -1.505 1.00 90.31 91 PHE A C 1
ATOM 785 O O . PHE A 1 91 ? -1.585 10.189 -1.376 1.00 90.31 91 PHE A O 1
ATOM 792 N N . ILE A 1 92 ? -3.678 10.205 -0.620 1.00 90.38 92 ILE A N 1
ATOM 793 C CA . ILE A 1 92 ? -3.405 9.441 0.597 1.00 90.38 92 ILE A CA 1
ATOM 794 C C . ILE A 1 92 ? -3.954 8.023 0.452 1.00 90.38 92 ILE A C 1
ATOM 796 O O . ILE A 1 92 ? -5.136 7.824 0.175 1.00 90.38 92 ILE A O 1
ATOM 800 N N . LEU A 1 93 ? -3.094 7.033 0.698 1.00 90.81 93 LEU A N 1
ATOM 801 C CA . LEU A 1 93 ? -3.478 5.634 0.884 1.00 90.81 93 LEU A CA 1
ATOM 802 C C . LEU A 1 93 ? -3.715 5.363 2.369 1.00 90.81 93 LEU A C 1
ATOM 804 O O . LEU A 1 93 ? -2.811 5.537 3.186 1.00 90.81 93 LEU A O 1
ATOM 808 N N . SER A 1 94 ? -4.916 4.916 2.723 1.00 91.50 94 SER A N 1
ATOM 809 C CA . SER A 1 94 ? -5.299 4.654 4.111 1.00 91.50 94 SER A CA 1
ATOM 810 C C . SER A 1 94 ? -6.082 3.357 4.275 1.00 91.50 94 SER A C 1
ATOM 812 O O . SER A 1 94 ? -6.647 2.833 3.322 1.00 91.50 94 SER A O 1
ATOM 814 N N . THR A 1 95 ? -6.101 2.820 5.490 1.00 90.38 95 THR A N 1
ATOM 815 C CA . THR A 1 95 ? -6.866 1.626 5.857 1.00 90.38 95 THR A CA 1
ATOM 816 C C . THR A 1 95 ? -7.440 1.779 7.265 1.00 90.38 95 THR A C 1
ATOM 818 O O . THR A 1 95 ? -6.906 2.540 8.079 1.00 90.38 95 THR A O 1
ATOM 821 N N . ILE A 1 96 ? -8.531 1.072 7.564 1.00 87.88 96 ILE A N 1
ATOM 822 C CA . ILE A 1 96 ? -9.173 1.076 8.883 1.00 87.88 96 ILE A CA 1
ATOM 823 C C . ILE A 1 96 ? -8.931 -0.274 9.549 1.00 87.88 96 ILE A C 1
ATOM 825 O O . ILE A 1 96 ? -9.304 -1.322 9.026 1.00 87.88 96 ILE A O 1
ATOM 829 N N . ILE A 1 97 ? -8.332 -0.237 10.735 1.00 82.12 97 ILE A N 1
ATOM 830 C CA . ILE A 1 97 ? -8.037 -1.412 11.551 1.00 82.12 97 ILE A CA 1
ATOM 831 C C . ILE A 1 97 ? -8.607 -1.144 12.940 1.00 82.12 97 ILE A C 1
ATOM 833 O O . ILE A 1 97 ? -8.219 -0.171 13.580 1.00 82.12 97 ILE A O 1
ATOM 837 N N . ASN A 1 98 ? -9.528 -1.989 13.414 1.00 81.88 98 ASN A N 1
ATOM 838 C CA . ASN A 1 98 ? -10.176 -1.843 14.727 1.00 81.88 98 ASN A CA 1
ATOM 839 C C . ASN A 1 98 ? -10.735 -0.424 14.969 1.00 81.88 98 ASN A C 1
ATOM 841 O O . ASN A 1 98 ? -10.507 0.170 16.019 1.00 81.88 98 ASN A O 1
ATOM 845 N N . ASN A 1 99 ? -11.435 0.135 13.973 1.00 84.75 99 ASN A N 1
ATOM 846 C CA . ASN A 1 99 ? -11.987 1.500 13.971 1.00 84.75 99 ASN A CA 1
ATOM 847 C C . ASN A 1 99 ? -10.951 2.632 14.095 1.00 84.75 99 ASN A C 1
ATOM 849 O O . ASN A 1 99 ? -11.314 3.780 14.339 1.00 84.75 99 ASN A O 1
ATOM 853 N N . VAL A 1 100 ? -9.667 2.337 13.893 1.00 84.50 100 VAL A N 1
ATOM 854 C CA . VAL A 1 100 ? -8.598 3.334 13.838 1.00 84.50 100 VAL A CA 1
ATOM 855 C C . VAL A 1 100 ? -8.120 3.465 12.398 1.00 84.50 100 VAL A C 1
ATOM 857 O O . VAL A 1 100 ? -7.812 2.468 11.741 1.00 84.50 100 VAL A O 1
ATOM 860 N N . LYS A 1 101 ? -8.063 4.704 11.902 1.00 87.50 101 LYS A N 1
ATOM 861 C CA . LYS A 1 101 ? -7.545 5.010 10.569 1.00 87.50 101 LYS A CA 1
ATOM 862 C C . LYS A 1 101 ? -6.022 5.108 10.594 1.00 87.50 101 LYS A C 1
ATOM 864 O O . LYS A 1 101 ? -5.434 5.837 11.401 1.00 87.50 101 LYS A O 1
ATOM 869 N N . TYR A 1 102 ? -5.399 4.370 9.685 1.00 86.81 102 TYR A N 1
ATOM 870 C CA . TYR A 1 102 ? -3.964 4.363 9.453 1.00 86.81 102 TYR A CA 1
ATOM 871 C C . TYR A 1 102 ? -3.660 4.780 8.021 1.00 86.81 102 TYR A C 1
ATOM 873 O O . TYR A 1 102 ? -4.395 4.444 7.096 1.00 86.81 102 TYR A O 1
ATOM 881 N N . VAL A 1 103 ? -2.554 5.488 7.844 1.00 88.50 103 VAL A N 1
ATOM 882 C CA . VAL A 1 103 ? -2.052 5.964 6.557 1.00 88.50 103 VAL A CA 1
ATOM 883 C C . VAL A 1 103 ? -0.787 5.194 6.194 1.00 88.50 103 VAL A C 1
ATOM 885 O O . VAL A 1 103 ? 0.048 4.926 7.062 1.00 88.50 103 VAL A O 1
ATOM 888 N N . LEU A 1 104 ? -0.649 4.830 4.918 1.00 86.56 104 LEU A N 1
ATOM 889 C CA . LEU A 1 104 ? 0.576 4.262 4.365 1.00 86.56 104 LEU A CA 1
ATOM 890 C C . LEU A 1 104 ? 1.637 5.359 4.258 1.00 86.56 104 LEU A C 1
ATOM 892 O O . LEU A 1 104 ? 1.480 6.309 3.488 1.00 86.56 104 LEU A O 1
ATOM 896 N N . CYS A 1 105 ? 2.728 5.204 4.999 1.00 83.19 105 CYS A N 1
ATOM 897 C CA . CYS A 1 105 ? 3.828 6.158 5.033 1.00 83.19 105 CYS A CA 1
ATOM 898 C C . CYS A 1 105 ? 5.172 5.472 4.774 1.00 83.19 105 CYS A C 1
ATOM 900 O O . CYS A 1 105 ? 5.308 4.250 4.847 1.00 83.19 105 CYS A O 1
ATOM 902 N N . VAL A 1 106 ? 6.178 6.303 4.515 1.00 79.00 106 VAL A N 1
ATOM 903 C CA . VAL A 1 106 ? 7.588 5.921 4.445 1.00 79.00 106 VAL A CA 1
ATOM 904 C C . VAL A 1 106 ? 8.306 6.600 5.610 1.00 79.00 106 VAL A C 1
ATOM 906 O O . VAL A 1 106 ? 8.160 7.809 5.789 1.00 79.00 106 VAL A O 1
ATOM 909 N N . ASN A 1 107 ? 9.028 5.843 6.437 1.00 76.50 107 ASN A N 1
ATOM 910 C CA . ASN A 1 107 ? 9.813 6.416 7.536 1.00 76.50 107 ASN A CA 1
ATOM 911 C C . ASN A 1 107 ? 11.161 6.987 7.029 1.00 76.50 107 ASN A C 1
ATOM 913 O O . ASN A 1 107 ? 11.503 6.858 5.854 1.00 76.50 107 ASN A O 1
ATOM 917 N N . ASN A 1 108 ? 11.960 7.588 7.919 1.00 77.00 108 ASN A N 1
ATOM 918 C CA . ASN A 1 108 ? 13.268 8.169 7.565 1.00 77.00 108 ASN A CA 1
ATOM 919 C C . ASN A 1 108 ? 14.291 7.144 7.038 1.00 77.00 108 ASN A C 1
ATOM 921 O O . ASN A 1 108 ? 15.225 7.521 6.337 1.00 77.00 108 ASN A O 1
ATOM 925 N N . ASP A 1 109 ? 14.093 5.859 7.332 1.00 73.62 109 ASP A N 1
ATOM 926 C CA . ASP A 1 109 ? 14.930 4.754 6.852 1.00 73.62 109 ASP A CA 1
ATOM 927 C C . ASP A 1 109 ? 14.408 4.145 5.539 1.00 73.62 109 ASP A C 1
ATOM 929 O O . ASP A 1 109 ? 14.876 3.089 5.116 1.00 73.62 109 ASP A O 1
ATOM 933 N N . ASN A 1 110 ? 13.424 4.788 4.903 1.00 72.19 110 ASN A N 1
ATOM 934 C CA . ASN A 1 110 ? 12.692 4.311 3.728 1.00 72.19 110 ASN A CA 1
ATOM 935 C C . ASN A 1 110 ? 11.836 3.048 3.951 1.00 72.19 110 ASN A C 1
ATOM 937 O O . ASN A 1 110 ? 11.377 2.421 2.994 1.00 72.19 110 ASN A O 1
ATOM 941 N N . ASN A 1 111 ? 11.539 2.697 5.202 1.00 72.88 111 ASN A N 1
ATOM 942 C CA . ASN A 1 111 ? 10.643 1.588 5.512 1.00 72.88 111 ASN A CA 1
ATOM 943 C C . ASN A 1 111 ? 9.180 1.974 5.297 1.00 72.88 111 ASN A C 1
ATOM 945 O O . ASN A 1 111 ? 8.746 3.064 5.679 1.00 72.88 111 ASN A O 1
ATOM 949 N N . ILE A 1 112 ? 8.408 1.032 4.759 1.00 76.06 112 ILE A N 1
ATOM 950 C CA . ILE A 1 112 ? 6.958 1.154 4.630 1.00 76.06 112 ILE A CA 1
ATOM 951 C C . ILE A 1 112 ? 6.287 0.852 5.970 1.00 76.06 112 ILE A C 1
ATOM 953 O O . ILE A 1 112 ? 6.431 -0.238 6.531 1.00 76.06 112 ILE A O 1
ATOM 957 N N . ILE A 1 113 ? 5.517 1.821 6.456 1.00 78.50 113 ILE A N 1
ATOM 958 C CA . ILE A 1 113 ? 4.850 1.783 7.756 1.00 78.50 113 ILE A CA 1
ATOM 959 C C . ILE A 1 113 ? 3.376 2.186 7.643 1.00 78.50 113 ILE A C 1
ATOM 961 O O . ILE A 1 113 ? 2.975 2.928 6.747 1.00 78.50 113 ILE A O 1
ATOM 965 N N . LEU A 1 114 ? 2.575 1.729 8.600 1.00 81.44 114 LEU A N 1
ATOM 966 C CA . LEU A 1 114 ? 1.268 2.291 8.920 1.00 81.44 114 LEU A CA 1
ATOM 967 C C . LEU A 1 114 ? 1.433 3.329 10.024 1.00 81.44 114 LEU A C 1
ATOM 969 O O . LEU A 1 114 ? 1.969 3.018 11.090 1.00 81.44 114 LEU A O 1
ATOM 973 N N . LYS A 1 115 ? 0.934 4.541 9.792 1.00 83.19 115 LYS A N 1
ATOM 974 C CA . LYS A 1 115 ? 0.918 5.617 10.785 1.00 83.19 115 LYS A CA 1
ATOM 975 C C . LYS A 1 115 ? -0.512 5.980 11.156 1.00 83.19 115 LYS A C 1
ATOM 977 O O . LYS A 1 115 ? -1.339 6.178 10.271 1.00 83.19 115 LYS A O 1
ATOM 982 N N . LYS A 1 116 ? -0.813 6.081 12.451 1.00 85.44 116 LYS A N 1
ATOM 983 C CA . LYS A 1 116 ? -2.137 6.522 12.915 1.00 85.44 116 LYS A CA 1
ATOM 984 C C . LYS A 1 116 ? -2.408 7.964 12.462 1.00 85.44 116 LYS A C 1
ATOM 986 O O . LYS A 1 116 ? -1.555 8.833 12.642 1.00 85.44 116 LYS A O 1
ATOM 991 N N . GLU A 1 117 ? -3.602 8.218 11.924 1.00 82.31 117 GLU A N 1
ATOM 992 C CA . GLU A 1 117 ? -3.981 9.517 11.337 1.00 82.31 117 GLU A CA 1
ATOM 993 C C . GLU A 1 117 ? -3.850 10.699 12.319 1.00 82.31 117 GLU A C 1
ATOM 995 O O . GLU A 1 117 ? -3.458 11.797 11.947 1.00 82.31 117 GLU A O 1
ATOM 1000 N N . ASN A 1 118 ? -4.084 10.484 13.611 1.00 73.94 118 ASN A N 1
ATOM 1001 C CA . ASN A 1 118 ? -4.072 11.582 14.584 1.00 73.94 118 ASN A CA 1
ATOM 1002 C C . ASN A 1 118 ? -2.661 12.159 14.857 1.00 73.94 118 ASN A C 1
ATOM 1004 O O . ASN A 1 118 ? -2.559 13.193 15.506 1.00 73.94 118 ASN A O 1
ATOM 1008 N N . ASN A 1 119 ? -1.592 11.537 14.332 1.00 63.81 119 ASN A N 1
ATOM 1009 C CA . ASN A 1 119 ? -0.193 11.980 14.466 1.00 63.81 119 ASN A CA 1
ATOM 1010 C C . ASN A 1 119 ? 0.391 12.483 13.123 1.00 63.81 119 ASN A C 1
ATOM 1012 O O . ASN A 1 119 ? 1.565 12.254 12.793 1.00 63.81 119 ASN A O 1
ATOM 1016 N N . LEU A 1 120 ? -0.433 13.142 12.306 1.00 60.88 120 LEU A N 1
ATOM 1017 C CA . LEU A 1 120 ? -0.162 13.517 10.911 1.00 60.88 120 LEU A CA 1
ATOM 1018 C C . LEU A 1 120 ? 0.765 14.733 10.698 1.00 60.88 120 LEU A C 1
ATOM 1020 O O . LEU A 1 120 ? 0.597 15.488 9.750 1.00 60.88 120 LEU A O 1
ATOM 1024 N N . HIS A 1 121 ? 1.840 14.887 11.472 1.00 58.31 121 HIS A N 1
ATOM 1025 C CA . HIS A 1 121 ? 2.902 15.829 11.071 1.00 58.31 121 HIS A CA 1
ATOM 1026 C C . HIS A 1 121 ? 3.641 15.405 9.781 1.00 58.31 121 HIS A C 1
ATOM 1028 O O . HIS A 1 121 ? 4.430 16.175 9.248 1.00 58.31 121 HIS A O 1
ATOM 1034 N N . PHE A 1 122 ? 3.388 14.189 9.275 1.00 56.78 122 PHE A N 1
ATOM 1035 C CA . PHE A 1 122 ? 4.033 13.620 8.090 1.00 56.78 122 PHE A CA 1
ATOM 1036 C C . PHE A 1 122 ? 3.047 12.701 7.339 1.00 56.78 122 PHE A C 1
ATOM 1038 O O . PHE A 1 122 ? 2.996 11.500 7.621 1.00 56.78 122 PHE A O 1
ATOM 1045 N N . SER A 1 123 ? 2.231 13.245 6.430 1.00 66.19 123 SER A N 1
ATOM 1046 C CA . SER A 1 123 ? 1.531 12.448 5.405 1.00 66.19 123 SER A CA 1
ATOM 1047 C C . SER A 1 123 ? 2.443 12.238 4.203 1.00 66.19 123 SER A C 1
ATOM 1049 O O . SER A 1 123 ? 3.068 13.182 3.725 1.00 66.19 123 SER A O 1
ATOM 1051 N N . GLN A 1 124 ? 2.503 11.005 3.700 1.00 81.81 124 GLN A N 1
ATOM 1052 C CA . GLN A 1 124 ? 3.117 10.714 2.410 1.00 81.81 124 GLN A CA 1
ATOM 1053 C C . GLN A 1 124 ? 2.045 10.798 1.321 1.00 81.81 124 GLN A C 1
ATOM 1055 O O . GLN A 1 124 ? 1.034 10.103 1.406 1.00 81.81 124 GLN A O 1
ATOM 1060 N N . GLU A 1 125 ? 2.281 11.627 0.306 1.00 88.38 125 GLU A N 1
ATOM 1061 C CA . GLU A 1 125 ? 1.440 11.679 -0.892 1.00 88.38 125 GLU A CA 1
ATOM 1062 C C . GLU A 1 125 ? 1.907 10.656 -1.936 1.00 88.38 125 GLU A C 1
ATOM 1064 O O . GLU A 1 125 ? 3.113 10.456 -2.147 1.00 88.38 125 GLU A O 1
ATOM 1069 N N . TRP A 1 126 ? 0.931 10.016 -2.579 1.00 88.69 126 TRP A N 1
ATOM 1070 C CA . TRP A 1 126 ? 1.095 8.942 -3.547 1.00 88.69 126 TRP A CA 1
ATOM 1071 C C . TRP A 1 126 ? 0.430 9.297 -4.879 1.00 88.69 126 TRP A C 1
ATOM 1073 O O . TRP A 1 126 ? -0.726 9.704 -4.905 1.00 88.69 126 TRP A O 1
ATOM 1083 N N . ASP A 1 127 ? 1.136 9.052 -5.977 1.00 89.50 127 ASP A N 1
ATOM 1084 C CA . ASP A 1 127 ? 0.636 9.099 -7.345 1.00 89.50 127 ASP A CA 1
ATOM 1085 C C . ASP A 1 127 ? 0.373 7.695 -7.885 1.00 89.50 127 ASP A C 1
ATOM 1087 O O . ASP A 1 127 ? 1.122 6.745 -7.623 1.00 89.50 127 ASP A O 1
ATOM 1091 N N . PHE A 1 128 ? -0.667 7.581 -8.710 1.00 87.38 128 PHE A N 1
ATOM 1092 C CA . PHE A 1 128 ? -1.019 6.357 -9.419 1.00 87.38 128 PHE A CA 1
ATOM 1093 C C . PHE A 1 128 ? -0.694 6.467 -10.902 1.00 87.38 128 PHE A C 1
ATOM 1095 O O . PHE A 1 128 ? -1.251 7.292 -11.624 1.00 87.38 128 PHE A O 1
ATOM 1102 N N . ILE A 1 129 ? 0.176 5.578 -11.374 1.00 85.88 129 ILE A N 1
ATOM 1103 C CA . ILE A 1 129 ? 0.543 5.484 -12.786 1.00 85.88 129 ILE A CA 1
ATOM 1104 C C . ILE A 1 129 ? -0.208 4.298 -13.397 1.00 85.88 129 ILE A C 1
ATOM 1106 O O . ILE A 1 129 ? -0.064 3.181 -12.895 1.00 85.88 129 ILE A O 1
ATOM 1110 N N . PRO A 1 130 ? -1.007 4.491 -14.465 1.00 85.31 130 PRO A N 1
ATOM 1111 C CA . PRO A 1 130 ? -1.740 3.401 -15.100 1.00 85.31 130 PRO A CA 1
ATOM 1112 C C . PRO A 1 130 ? -0.825 2.237 -15.492 1.00 85.31 130 PRO A C 1
ATOM 1114 O O . PRO A 1 130 ? 0.180 2.426 -16.178 1.00 85.31 130 PRO A O 1
ATOM 1117 N N . PHE A 1 131 ? -1.192 1.022 -15.084 1.00 80.12 131 PHE A N 1
ATOM 1118 C CA . PHE A 1 131 ? -0.511 -0.192 -15.523 1.00 80.12 131 PHE A CA 1
ATOM 1119 C C . PHE A 1 131 ? -0.944 -0.531 -16.954 1.00 80.12 131 PHE A C 1
ATOM 1121 O O . PHE A 1 131 ? -2.110 -0.858 -17.185 1.00 80.12 131 PHE A O 1
ATOM 1128 N N . LYS A 1 132 ? -0.014 -0.459 -17.911 1.00 76.56 132 LYS A N 1
ATOM 1129 C CA . LYS A 1 132 ? -0.207 -0.946 -19.284 1.00 76.56 132 LYS A CA 1
ATOM 1130 C C . LYS A 1 132 ? 0.532 -2.278 -19.424 1.00 76.56 132 LYS A C 1
ATOM 1132 O O . LYS A 1 132 ? 1.724 -2.328 -19.132 1.00 76.56 132 LYS A O 1
ATOM 1137 N N . LYS A 1 133 ? -0.200 -3.337 -19.784 1.00 60.97 133 LYS A N 1
ATOM 1138 C CA . LYS A 1 133 ? 0.381 -4.641 -20.135 1.00 60.97 133 LYS A CA 1
ATOM 1139 C C . LYS A 1 133 ? 1.048 -4.585 -21.499 1.00 60.97 133 LYS A C 1
ATOM 1141 O O . LYS A 1 133 ? 0.521 -3.840 -22.354 1.00 60.97 133 LYS A O 1
#

Foldseek 3Di:
DWFKAQPPPCFTDDFDFDDDPPDGFTAGDRDNDRYQWDQDPVQQWIAGNVQRKTFFDDDPPDDDQKAAIDIDGPPPDDDDTDHFRWDDDPQWTWGADPNWIWTFDQDPRRTTITGTPVVPPDT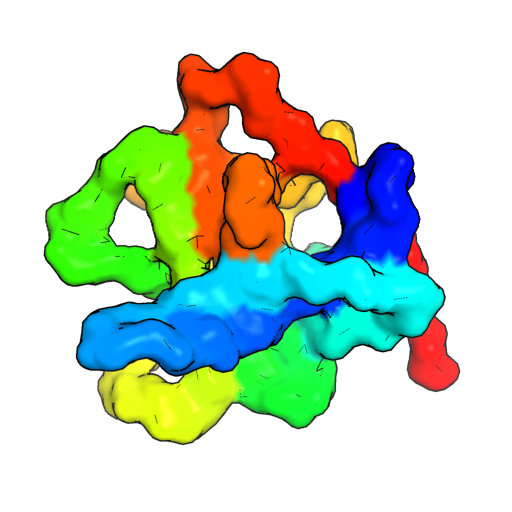TGMDTHDDDD

pLDDT: mean 72.31, std 15.32, range [36.16, 93.75]

Organism: NCBI:txid1070528

Nearest PDB structures (foldseek):
  7kc8-assembly3_C  TM=6.407E-01  e=1.268E-01  Culex quinquefasciatus
  4j2k-assembly1_A  TM=5.656E-01  e=2.279E-01  Enterolobium contortisiliquum
  6s2z-assembly1_A  TM=5.126E-01  e=1.322E+00  Brassica oleracea var. botrytis
  6gix-assembly1_C  TM=3.968E-01  e=3.308E-01  Lepidium virginicum
  8qx8-assembly1_C  TM=3.253E-01  e=8.529E+00  Saccharomyces cerevisiae

Secondary structure (DSSP, 8-state):
-EEEEETTTTEE---EEEEETTEEEEE----SS--SEEEETTTTEEEETTT--EEE---SS---SEEE-EEE-TTS-S--PPBPP-EEETTEEEEEETTEEEEEEE-TTSBEEEEEGGG-S-PPPEEEEE---

Sequence (133 aa):
MYYIKIKDKDLYLNINTKINDKFYCLNVTLSKLPHLWLYNQDDKIITNYQTKGKIIHKYHGWLPETSNIILLNDITFDIYFKPLIWDYKDFILSTIINNVKYVLCVNNDNNIILKKENNLHFSQEWDFIPFKK

Solvent-accessible surface area (backbone atoms only — not comparable to full-atom values): 7776 Å² total; per-residue (Å²): 90,21,35,43,27,36,60,91,71,67,29,29,45,33,79,44,79,43,84,48,104,86,51,68,43,32,38,48,50,88,40,94,59,91,51,58,34,30,39,32,80,90,78,22,35,47,32,27,76,87,68,67,21,34,49,28,79,68,66,96,84,66,86,63,68,62,38,68,44,39,80,45,46,97,80,62,67,102,63,91,71,68,65,46,56,47,50,76,56,94,41,32,46,29,35,73,56,95,91,40,53,28,30,54,33,67,49,98,84,36,30,42,26,38,32,41,56,94,69,60,92,71,79,47,51,45,38,75,44,78,63,78,133

Radius of gyration: 14.04 Å; Cα contacts (8 Å, |Δi|>4): 276; chains: 1; bounding box: 30×38×40 Å